Protein AF-A0A848XSM4-F1 (afdb_monomer)

Structure (mmCIF, N/CA/C/O backbone):
data_AF-A0A848XSM4-F1
#
_entry.id   AF-A0A848XSM4-F1
#
loop_
_atom_site.group_PDB
_atom_site.id
_atom_site.type_symbol
_atom_site.label_atom_id
_atom_site.label_alt_id
_atom_site.label_comp_id
_atom_site.label_asym_id
_atom_site.label_entity_id
_atom_site.label_seq_id
_atom_site.pdbx_PDB_ins_code
_atom_site.Cartn_x
_atom_site.Cartn_y
_atom_site.Cartn_z
_atom_site.occupancy
_atom_site.B_iso_or_equiv
_atom_site.auth_seq_id
_atom_site.auth_comp_id
_atom_site.auth_asym_id
_atom_site.auth_atom_id
_atom_site.pdbx_PDB_model_num
ATOM 1 N N . MET A 1 1 ? -19.021 11.576 12.264 1.00 45.72 1 MET A N 1
ATOM 2 C CA . MET A 1 1 ? -19.819 10.341 12.099 1.00 45.72 1 MET A CA 1
ATOM 3 C C . MET A 1 1 ? -18.859 9.228 11.692 1.00 45.72 1 MET A C 1
ATOM 5 O O . MET A 1 1 ? -18.248 9.358 10.649 1.00 45.72 1 MET A O 1
ATOM 9 N N . ARG A 1 2 ? -18.618 8.220 12.540 1.00 57.22 2 ARG A N 1
ATOM 10 C CA . ARG A 1 2 ? -17.759 7.059 12.220 1.00 57.22 2 ARG A CA 1
ATOM 11 C C . ARG A 1 2 ? -18.567 5.795 12.480 1.00 57.22 2 ARG A C 1
ATOM 13 O O . ARG A 1 2 ? -18.420 5.166 13.524 1.00 57.22 2 ARG A O 1
ATOM 20 N N . SER A 1 3 ? -19.529 5.528 11.604 1.00 63.91 3 SER A N 1
ATOM 21 C CA . SER A 1 3 ? -20.221 4.244 11.576 1.00 63.91 3 SER A CA 1
ATOM 22 C C . SER A 1 3 ? -19.376 3.283 10.746 1.00 63.91 3 SER A C 1
ATOM 24 O O . SER A 1 3 ? -18.774 3.696 9.754 1.00 63.91 3 SER A O 1
ATOM 26 N N . ALA A 1 4 ? -19.312 2.012 11.152 1.00 67.75 4 ALA A N 1
ATOM 27 C CA . ALA A 1 4 ? -18.517 1.010 10.447 1.00 67.75 4 ALA A CA 1
ATOM 28 C C . ALA A 1 4 ? -18.760 1.028 8.919 1.00 67.75 4 ALA A C 1
ATOM 30 O O . ALA A 1 4 ? -17.768 1.134 8.204 1.00 67.75 4 ALA A O 1
ATOM 31 N N . PRO A 1 5 ? -20.010 1.084 8.400 1.00 79.31 5 PRO A N 1
ATOM 32 C CA . PRO A 1 5 ? -20.274 1.091 6.956 1.00 79.31 5 PRO A CA 1
ATOM 33 C C . PRO A 1 5 ? -19.664 2.284 6.207 1.00 79.31 5 PRO A C 1
ATOM 35 O O . PRO A 1 5 ? -19.193 2.131 5.082 1.00 79.31 5 PRO A O 1
ATOM 38 N N . LEU A 1 6 ? -19.643 3.469 6.828 1.00 86.25 6 LEU A N 1
ATOM 39 C CA . LEU A 1 6 ? -19.133 4.682 6.190 1.00 86.25 6 LEU A CA 1
ATOM 40 C C . LEU A 1 6 ? -17.608 4.629 6.024 1.00 86.25 6 LEU A C 1
ATOM 42 O O . LEU A 1 6 ? -17.087 5.085 5.009 1.00 86.25 6 LEU A O 1
ATOM 46 N N . ASN A 1 7 ? -16.902 4.026 6.983 1.00 90.44 7 ASN A N 1
ATOM 47 C CA . ASN A 1 7 ? -15.449 3.875 6.919 1.00 90.44 7 ASN A CA 1
ATOM 48 C C . ASN A 1 7 ? -15.037 2.970 5.745 1.00 90.44 7 ASN A C 1
ATOM 50 O O . ASN A 1 7 ? -14.117 3.318 5.013 1.00 90.44 7 ASN A O 1
ATOM 54 N N . TYR A 1 8 ? -15.748 1.857 5.513 1.00 92.69 8 TYR A N 1
ATOM 55 C CA . TYR A 1 8 ? -15.499 0.986 4.354 1.00 92.69 8 TYR A CA 1
ATOM 56 C C . TYR A 1 8 ? -15.668 1.737 3.032 1.00 92.69 8 TYR A C 1
ATOM 58 O O . TYR A 1 8 ? -14.797 1.662 2.167 1.00 92.69 8 TYR A O 1
ATOM 66 N N . LEU A 1 9 ? -16.769 2.483 2.890 1.00 94.06 9 LEU A N 1
ATOM 67 C CA . LEU A 1 9 ? -17.076 3.213 1.662 1.00 94.06 9 LEU A CA 1
ATOM 68 C C . LEU A 1 9 ? -16.048 4.313 1.377 1.00 94.06 9 LEU A C 1
ATOM 70 O O . LEU A 1 9 ? -15.552 4.406 0.257 1.00 94.06 9 LEU A O 1
ATOM 74 N N . ILE A 1 10 ? -15.695 5.123 2.381 1.00 93.06 10 ILE A N 1
ATOM 75 C CA . ILE A 1 10 ? -14.699 6.190 2.209 1.00 93.06 10 ILE A CA 1
ATOM 76 C C . ILE A 1 10 ? -13.343 5.589 1.832 1.00 93.06 10 ILE A C 1
ATOM 78 O O . ILE A 1 10 ? -12.716 6.054 0.884 1.00 93.06 10 ILE A O 1
ATOM 82 N N . THR A 1 11 ? -12.903 4.535 2.521 1.00 95.12 11 THR A N 1
ATOM 83 C CA . THR A 1 11 ? -11.620 3.887 2.225 1.00 95.12 11 THR A CA 1
ATOM 84 C C . THR A 1 11 ? -11.613 3.254 0.834 1.00 95.12 11 THR A C 1
ATOM 86 O O . THR A 1 11 ? -10.617 3.370 0.127 1.00 95.12 11 THR A O 1
ATOM 89 N N . PHE A 1 12 ? -12.727 2.673 0.382 1.00 96.12 12 PHE A N 1
ATOM 90 C CA . PHE A 1 12 ? -12.863 2.192 -0.996 1.00 96.12 12 PHE A CA 1
ATOM 91 C C . PHE A 1 12 ? -12.696 3.320 -2.022 1.00 96.12 12 PHE A C 1
ATOM 93 O O . PHE A 1 12 ? -11.919 3.187 -2.967 1.00 96.12 12 PHE A O 1
ATOM 100 N N . VAL A 1 13 ? -13.374 4.454 -1.815 1.00 96.00 13 VAL A N 1
ATOM 101 C CA . VAL A 1 13 ? -13.264 5.621 -2.704 1.00 96.00 13 VAL A CA 1
ATOM 102 C C . VAL A 1 13 ? -11.835 6.169 -2.715 1.00 96.00 13 VAL A C 1
ATOM 104 O O . VAL A 1 13 ? -11.299 6.443 -3.786 1.00 96.00 13 VAL A O 1
ATOM 107 N N . LEU A 1 14 ? -11.188 6.281 -1.551 1.00 94.81 14 LEU A N 1
ATOM 108 C CA . LEU A 1 14 ? -9.799 6.739 -1.454 1.00 94.81 14 LEU A CA 1
ATOM 109 C C . LEU A 1 14 ? -8.828 5.793 -2.169 1.00 94.81 14 LEU A C 1
ATOM 111 O O . LEU A 1 14 ? -7.957 6.273 -2.892 1.00 94.81 14 LEU A O 1
ATOM 115 N N . ALA A 1 15 ? -8.996 4.474 -2.020 1.00 95.38 15 ALA A N 1
ATOM 116 C CA . ALA A 1 15 ? -8.197 3.486 -2.745 1.00 95.38 15 ALA A CA 1
ATOM 117 C C . ALA A 1 15 ? -8.369 3.639 -4.262 1.00 95.38 15 ALA A C 1
ATOM 119 O O . ALA A 1 15 ? -7.382 3.659 -4.994 1.00 95.38 15 ALA A O 1
ATOM 120 N N . GLY A 1 16 ? -9.612 3.799 -4.728 1.00 94.69 16 GLY A N 1
ATOM 121 C CA . GLY A 1 16 ? -9.918 3.999 -6.143 1.00 94.69 16 GLY A CA 1
ATOM 122 C C . GLY A 1 16 ? -9.301 5.280 -6.707 1.00 94.69 16 GLY A C 1
ATOM 123 O O . GLY A 1 16 ? -8.666 5.241 -7.756 1.00 94.69 16 GLY A O 1
ATOM 124 N N . LEU A 1 17 ? -9.423 6.409 -6.001 1.00 95.12 17 LEU A N 1
ATOM 125 C CA . LEU A 1 17 ? -8.826 7.681 -6.427 1.00 95.12 17 LEU A CA 1
ATOM 126 C C . LEU A 1 17 ? -7.296 7.608 -6.475 1.00 95.12 17 LEU A C 1
ATOM 128 O O . LEU A 1 17 ? -6.686 8.057 -7.445 1.00 95.12 17 LEU A O 1
ATOM 132 N N . LEU A 1 18 ? -6.681 7.013 -5.453 1.00 95.38 18 LEU A N 1
ATOM 133 C CA . LEU A 1 18 ? -5.237 6.810 -5.393 1.00 95.38 18 LEU A CA 1
ATOM 134 C C . LEU A 1 18 ? -4.743 5.921 -6.542 1.00 95.38 18 LEU A C 1
ATOM 136 O O . LEU A 1 18 ? -3.748 6.242 -7.199 1.00 95.38 18 LEU A O 1
ATOM 140 N N . TRP A 1 19 ? -5.482 4.849 -6.828 1.00 94.94 19 TRP A N 1
ATOM 141 C CA . TRP A 1 19 ? -5.203 3.967 -7.951 1.00 94.94 19 TRP A CA 1
ATOM 142 C C . TRP A 1 19 ? -5.322 4.703 -9.287 1.00 94.94 19 TRP A C 1
ATOM 144 O O . TRP A 1 19 ? -4.404 4.621 -10.092 1.00 94.94 19 TRP A O 1
ATOM 154 N N . VAL A 1 20 ? -6.388 5.480 -9.520 1.00 92.50 20 VAL A N 1
ATOM 155 C CA . VAL A 1 20 ? -6.557 6.250 -10.768 1.00 92.50 20 VAL A CA 1
ATOM 156 C C . VAL A 1 20 ? -5.389 7.215 -10.971 1.00 92.50 20 VAL A C 1
ATOM 158 O O . VAL A 1 20 ? -4.808 7.255 -12.056 1.00 92.50 20 VAL A O 1
ATOM 161 N N . LEU A 1 21 ? -5.012 7.961 -9.928 1.00 91.12 21 LEU A N 1
ATOM 162 C CA . LEU A 1 21 ? -3.905 8.915 -9.997 1.00 91.12 21 LEU A CA 1
ATOM 163 C C . LEU A 1 21 ? -2.594 8.220 -10.361 1.00 91.12 21 LEU A C 1
ATOM 165 O O . LEU A 1 21 ? -1.896 8.650 -11.275 1.00 91.12 21 LEU A O 1
ATOM 169 N N . THR A 1 22 ? -2.266 7.126 -9.685 1.00 91.25 22 THR A N 1
ATOM 170 C CA . THR A 1 22 ? -1.001 6.428 -9.927 1.00 91.25 22 THR A CA 1
ATOM 171 C C . THR A 1 22 ? -1.007 5.624 -11.229 1.00 91.25 22 THR A C 1
ATOM 173 O O . THR A 1 22 ? -0.060 5.724 -12.003 1.00 91.25 22 TH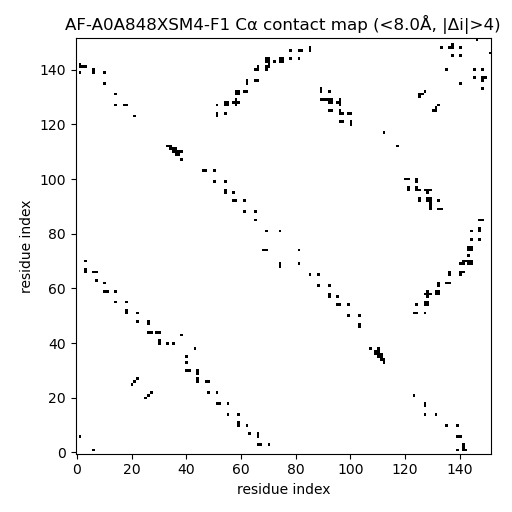R A O 1
ATOM 176 N N . ALA A 1 23 ? -2.080 4.908 -11.560 1.00 86.56 23 ALA A N 1
ATOM 177 C CA . ALA A 1 23 ? -2.176 4.115 -12.787 1.00 86.56 23 ALA A CA 1
ATOM 178 C C . ALA A 1 23 ? -2.158 4.974 -14.066 1.00 86.56 23 ALA A C 1
ATOM 180 O O . ALA A 1 23 ? -1.599 4.547 -15.086 1.00 86.56 23 ALA A O 1
ATOM 181 N N . LEU A 1 24 ? -2.749 6.176 -14.026 1.00 86.00 24 LEU A N 1
ATOM 182 C CA . LEU A 1 24 ? -2.747 7.105 -15.159 1.00 86.00 24 LEU A CA 1
ATOM 183 C C . LEU A 1 24 ? -1.448 7.908 -15.235 1.00 86.00 24 LEU A C 1
ATOM 185 O O . LEU A 1 24 ? -0.773 7.863 -16.263 1.00 86.00 24 LEU A O 1
ATOM 189 N N . ILE A 1 25 ? -1.081 8.612 -14.159 1.00 88.31 25 ILE A N 1
ATOM 190 C CA . ILE A 1 25 ? 0.048 9.553 -14.179 1.00 88.31 25 ILE A CA 1
ATOM 191 C C . ILE A 1 25 ? 1.373 8.792 -14.249 1.00 88.31 25 ILE A C 1
ATOM 193 O O . ILE A 1 25 ? 2.198 9.073 -15.118 1.00 88.31 25 ILE A O 1
ATOM 197 N N . LEU A 1 26 ? 1.576 7.796 -13.380 1.00 85.31 26 LEU A N 1
ATOM 198 C CA . LEU A 1 26 ? 2.842 7.058 -13.350 1.00 85.31 26 LEU A CA 1
ATOM 199 C C . LEU A 1 26 ? 2.935 6.039 -14.477 1.00 85.31 26 LEU A C 1
ATOM 201 O O . LEU A 1 26 ? 4.016 5.869 -15.028 1.00 85.31 26 LEU A O 1
ATOM 205 N N . GLY A 1 27 ? 1.819 5.423 -14.878 1.00 81.12 27 GLY A N 1
ATOM 206 C CA . GLY A 1 27 ? 1.791 4.580 -16.075 1.00 81.12 27 GLY A CA 1
ATOM 207 C C . GLY A 1 27 ? 2.204 5.356 -17.331 1.00 81.12 27 GLY A C 1
ATOM 208 O O . GLY A 1 27 ? 3.020 4.870 -18.109 1.00 81.12 27 GLY A O 1
ATOM 209 N N . GL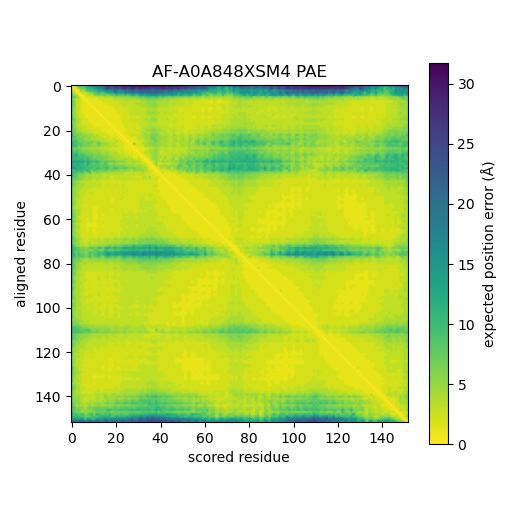Y A 1 28 ? 1.705 6.588 -17.494 1.00 84.94 28 GLY A N 1
ATOM 210 C CA . GLY A 1 28 ? 2.107 7.471 -18.592 1.00 84.94 28 GLY A CA 1
ATOM 211 C C . GLY A 1 28 ? 3.561 7.941 -18.489 1.00 84.94 28 GLY A C 1
ATOM 212 O O . GLY A 1 28 ? 4.280 7.933 -19.484 1.00 84.94 28 GLY A O 1
ATOM 213 N N . TYR A 1 29 ? 4.027 8.307 -17.292 1.00 89.25 29 TYR A N 1
ATOM 214 C CA . TYR A 1 29 ? 5.426 8.686 -17.070 1.00 89.25 29 TYR A CA 1
ATOM 215 C C . TYR A 1 29 ? 6.393 7.537 -17.395 1.00 89.25 29 TYR A C 1
ATOM 217 O O . TYR A 1 29 ? 7.371 7.732 -18.115 1.00 89.25 29 TYR A O 1
ATOM 225 N N . LEU A 1 30 ? 6.105 6.329 -16.907 1.00 87.88 30 LEU A N 1
ATOM 226 C CA . LEU A 1 30 ? 6.930 5.146 -17.140 1.00 87.88 30 LEU A CA 1
ATOM 227 C C . LEU A 1 30 ? 6.958 4.745 -18.615 1.00 87.88 30 LEU A C 1
ATOM 229 O O . LEU A 1 30 ? 8.030 4.439 -19.129 1.00 87.88 30 LEU A O 1
ATOM 233 N N . GLY A 1 31 ? 5.825 4.846 -19.314 1.00 86.69 31 GLY A N 1
ATOM 234 C CA . GLY A 1 31 ? 5.768 4.588 -20.754 1.00 86.69 31 GLY A CA 1
ATOM 235 C C . GLY A 1 31 ? 6.694 5.481 -21.591 1.00 86.69 31 GLY A C 1
ATOM 236 O O . GLY A 1 31 ? 7.084 5.102 -22.684 1.00 86.69 31 GLY A O 1
ATOM 237 N N . ASN A 1 32 ? 7.092 6.647 -21.076 1.00 87.12 32 ASN A N 1
ATOM 238 C CA . ASN A 1 32 ? 7.984 7.574 -21.781 1.00 87.12 32 ASN A CA 1
ATOM 239 C C . ASN A 1 32 ? 9.434 7.552 -21.275 1.00 87.12 32 ASN A C 1
ATOM 241 O O . ASN A 1 32 ? 10.292 8.211 -21.857 1.00 87.12 32 ASN A O 1
ATOM 245 N N . THR A 1 33 ? 9.712 6.870 -20.163 1.00 87.94 33 THR A N 1
ATOM 246 C CA . THR A 1 33 ? 11.007 6.970 -19.461 1.00 87.94 33 THR A CA 1
ATOM 247 C C . THR A 1 33 ? 11.707 5.637 -19.263 1.00 87.94 33 THR A C 1
ATOM 249 O O . THR A 1 33 ? 12.903 5.615 -18.970 1.00 87.94 33 THR A O 1
ATOM 252 N N . VAL A 1 34 ? 10.994 4.522 -19.400 1.00 87.38 34 VAL A N 1
ATOM 253 C CA . VAL A 1 34 ? 11.589 3.192 -19.319 1.00 87.38 34 VAL A CA 1
ATOM 254 C C . VAL A 1 34 ? 12.157 2.821 -20.686 1.00 87.38 34 VAL A C 1
ATOM 256 O O . VAL A 1 34 ? 11.450 2.839 -21.687 1.00 87.38 34 VAL A O 1
ATOM 259 N N . ALA A 1 35 ? 13.442 2.474 -20.710 1.00 86.00 35 ALA A N 1
ATOM 260 C CA . ALA A 1 35 ? 14.091 1.879 -21.867 1.00 86.00 35 ALA A CA 1
ATOM 261 C C . ALA A 1 35 ? 14.122 0.360 -21.665 1.00 86.00 35 ALA A C 1
ATOM 263 O O . ALA A 1 35 ? 14.859 -0.130 -20.812 1.00 86.00 35 ALA A O 1
ATOM 264 N N . LEU A 1 36 ? 13.282 -0.357 -22.411 1.00 87.44 36 LEU A N 1
ATOM 265 C CA . LEU A 1 36 ? 13.231 -1.819 -22.409 1.00 87.44 36 LEU A CA 1
ATOM 266 C C . LEU A 1 36 ? 14.046 -2.369 -23.581 1.00 87.44 36 LEU A C 1
ATOM 268 O O . LEU A 1 36 ? 14.109 -1.758 -24.648 1.00 87.44 36 LEU A O 1
ATOM 272 N N . THR A 1 37 ? 14.685 -3.511 -23.361 1.00 85.25 37 THR A N 1
ATOM 273 C CA . THR A 1 37 ? 15.564 -4.189 -24.319 1.00 85.25 37 THR A CA 1
ATOM 274 C C . THR A 1 37 ? 14.847 -5.341 -25.019 1.00 85.25 37 THR A C 1
ATOM 276 O O . THR A 1 37 ? 15.118 -5.593 -26.192 1.00 85.25 37 THR A O 1
ATOM 279 N N . VAL A 1 38 ? 13.946 -6.039 -24.317 1.00 85.44 38 VAL A N 1
ATOM 280 C CA . VAL A 1 38 ? 13.279 -7.259 -24.803 1.00 85.44 38 VAL A CA 1
ATOM 281 C C . VAL A 1 38 ? 11.764 -7.070 -24.908 1.00 85.44 38 VAL A C 1
ATOM 283 O O . VAL A 1 38 ? 11.167 -7.437 -25.918 1.00 85.44 38 VAL A O 1
ATOM 286 N N . ALA A 1 39 ? 11.135 -6.503 -23.881 1.00 88.88 39 ALA A N 1
ATOM 287 C CA . ALA A 1 39 ? 9.692 -6.328 -23.790 1.00 88.88 39 ALA A CA 1
ATOM 288 C C . ALA A 1 39 ? 9.208 -5.032 -24.457 1.00 88.88 39 ALA A C 1
ATOM 290 O O . ALA A 1 39 ? 9.894 -4.008 -24.457 1.00 88.88 39 ALA A O 1
ATOM 291 N N . TYR A 1 40 ? 7.973 -5.056 -24.962 1.00 92.25 40 TYR A N 1
ATOM 292 C CA . TYR A 1 40 ? 7.293 -3.842 -25.401 1.00 92.25 40 TYR A CA 1
ATOM 293 C C . TYR A 1 40 ? 6.892 -2.980 -24.201 1.00 92.25 40 TYR A C 1
ATOM 295 O O . TYR A 1 40 ? 6.516 -3.473 -23.131 1.00 92.25 40 TYR A O 1
ATOM 303 N N . VAL A 1 41 ? 6.949 -1.663 -24.388 1.00 91.00 41 VAL A N 1
ATOM 304 C CA . VAL A 1 41 ? 6.608 -0.685 -23.347 1.00 91.00 41 VAL A CA 1
ATOM 305 C C . VAL A 1 41 ? 5.142 -0.818 -22.935 1.00 91.00 41 VAL A C 1
ATOM 307 O O . VAL A 1 41 ? 4.809 -0.689 -21.756 1.00 91.00 41 VAL A O 1
ATOM 310 N N . GLU A 1 42 ? 4.265 -1.125 -23.884 1.00 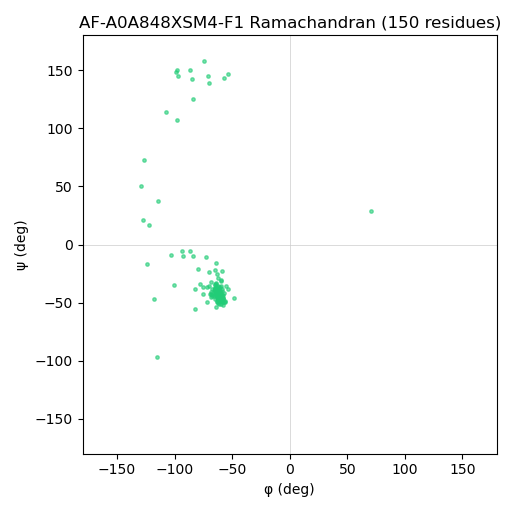90.81 42 GLU A N 1
ATOM 311 C CA . GLU A 1 42 ? 2.838 -1.337 -23.667 1.00 90.81 42 GLU A CA 1
ATOM 312 C C . GLU A 1 42 ? 2.581 -2.509 -22.709 1.00 90.81 42 GLU A C 1
ATOM 314 O O . GLU A 1 42 ? 1.821 -2.356 -21.746 1.00 90.81 42 GLU A O 1
ATOM 319 N N . ASP A 1 43 ? 3.273 -3.635 -22.911 1.00 92.56 43 ASP A N 1
ATOM 320 C CA . ASP A 1 43 ? 3.169 -4.832 -22.067 1.00 92.56 43 ASP A CA 1
ATOM 321 C C . ASP A 1 43 ? 3.673 -4.555 -20.646 1.00 92.56 43 ASP A C 1
ATOM 323 O O . ASP A 1 43 ? 3.061 -4.977 -19.653 1.00 92.56 43 ASP A O 1
ATOM 327 N N . PHE A 1 44 ? 4.760 -3.785 -20.532 1.00 93.44 44 PHE A N 1
ATOM 328 C CA . PHE A 1 44 ? 5.274 -3.322 -19.248 1.00 93.44 44 PHE A CA 1
ATOM 329 C C . PHE A 1 44 ? 4.265 -2.440 -18.514 1.00 93.44 44 PHE A C 1
ATOM 331 O O . PHE A 1 44 ? 3.936 -2.714 -17.357 1.00 93.44 44 PHE A O 1
ATOM 338 N N . VAL A 1 45 ? 3.722 -1.414 -19.174 1.00 92.44 45 VAL A N 1
ATOM 339 C CA . VAL A 1 45 ? 2.750 -0.494 -18.562 1.00 92.44 45 VAL A CA 1
ATOM 340 C C . VAL A 1 45 ? 1.473 -1.234 -18.158 1.00 92.44 45 VAL A C 1
ATOM 342 O O . VAL A 1 45 ? 0.927 -0.972 -17.080 1.00 92.44 45 VAL A O 1
ATOM 345 N N . GLN A 1 46 ? 0.999 -2.177 -18.975 1.00 93.75 46 GLN A N 1
ATOM 346 C CA . GLN A 1 46 ? -0.160 -3.003 -18.645 1.00 93.75 46 GLN A CA 1
ATOM 347 C C . GLN A 1 46 ? 0.107 -3.877 -17.414 1.00 93.75 46 GLN A C 1
ATOM 349 O O . GLN A 1 46 ? -0.687 -3.865 -16.468 1.00 93.75 46 GLN A O 1
ATOM 354 N N . THR A 1 47 ? 1.234 -4.588 -17.390 1.00 94.56 47 THR A N 1
ATOM 355 C CA . THR A 1 47 ? 1.618 -5.456 -16.267 1.00 94.56 47 THR A CA 1
ATOM 356 C C . THR A 1 47 ? 1.811 -4.651 -14.985 1.00 94.56 47 THR A C 1
ATOM 358 O O . THR A 1 47 ? 1.297 -5.019 -13.927 1.00 94.56 47 THR A O 1
ATOM 361 N N . TYR A 1 48 ? 2.474 -3.499 -15.083 1.00 93.81 48 TYR A N 1
ATOM 362 C CA . TYR A 1 48 ? 2.637 -2.561 -13.981 1.00 93.81 48 TYR A CA 1
ATOM 363 C C . TYR A 1 48 ? 1.283 -2.124 -13.405 1.00 93.81 48 TYR A C 1
ATOM 365 O O . TYR A 1 48 ? 1.073 -2.215 -12.195 1.00 93.81 48 TYR A O 1
ATOM 373 N N . ARG A 1 49 ? 0.326 -1.720 -14.252 1.00 94.75 49 ARG A N 1
ATOM 374 C CA . ARG A 1 49 ? -1.026 -1.333 -13.807 1.00 94.75 49 ARG A CA 1
ATOM 375 C C . ARG A 1 49 ? -1.753 -2.474 -13.105 1.00 94.75 49 ARG A C 1
ATOM 377 O O . ARG A 1 49 ? -2.392 -2.235 -12.084 1.00 94.75 49 ARG A O 1
ATOM 384 N N . ILE A 1 50 ? -1.636 -3.702 -13.612 1.00 95.56 50 ILE A N 1
ATOM 385 C CA . ILE A 1 50 ? -2.212 -4.892 -12.968 1.00 95.56 50 ILE A CA 1
ATOM 386 C C . ILE A 1 50 ? -1.614 -5.079 -11.570 1.00 95.56 50 ILE A C 1
ATOM 388 O O . ILE A 1 50 ? -2.360 -5.253 -10.607 1.00 95.56 50 ILE A O 1
ATOM 392 N N . LEU A 1 51 ? -0.291 -4.983 -11.430 1.00 96.31 51 LEU A N 1
ATOM 393 C CA . LEU A 1 51 ? 0.376 -5.124 -10.134 1.00 96.31 51 LEU A CA 1
ATOM 394 C C . LEU A 1 51 ? 0.002 -4.001 -9.157 1.00 96.31 51 LEU A C 1
ATOM 396 O O . LEU A 1 51 ? -0.214 -4.272 -7.975 1.00 96.31 51 LEU A O 1
ATOM 400 N N . VAL A 1 52 ? -0.167 -2.764 -9.635 1.00 95.69 52 VAL A N 1
ATOM 401 C CA . VAL A 1 52 ? -0.697 -1.656 -8.820 1.00 95.69 52 VAL A CA 1
ATOM 402 C C . VAL A 1 52 ? -2.138 -1.938 -8.374 1.00 95.69 52 VAL A C 1
ATOM 404 O O . VAL A 1 52 ? -2.462 -1.711 -7.209 1.00 95.69 52 VAL A O 1
ATOM 407 N N . SER A 1 53 ? -2.992 -2.500 -9.239 1.00 96.25 53 SER A N 1
ATOM 408 C CA . SER A 1 53 ? -4.350 -2.933 -8.861 1.00 96.25 53 SER A CA 1
ATOM 409 C C . SER A 1 53 ? -4.331 -4.010 -7.779 1.00 96.25 53 SER A C 1
ATOM 411 O O . SER A 1 53 ? -5.081 -3.920 -6.808 1.00 96.25 53 SER A O 1
ATOM 413 N N . VAL A 1 54 ? -3.456 -5.011 -7.913 1.00 97.31 54 VAL A N 1
ATOM 414 C CA . VAL A 1 54 ? -3.288 -6.072 -6.908 1.00 97.31 54 VAL A CA 1
ATOM 415 C C . VAL A 1 54 ? -2.847 -5.472 -5.572 1.00 97.31 54 VAL A C 1
ATOM 417 O O . VAL A 1 54 ? -3.458 -5.762 -4.544 1.00 97.31 54 VAL A O 1
ATOM 420 N N . ALA A 1 55 ? -1.852 -4.581 -5.581 1.00 97.50 55 ALA A N 1
ATOM 421 C CA . ALA A 1 55 ? -1.397 -3.880 -4.382 1.00 97.50 55 ALA A CA 1
ATOM 422 C C . ALA A 1 55 ? -2.530 -3.072 -3.720 1.00 97.50 55 ALA A C 1
ATOM 424 O O . ALA A 1 55 ? -2.711 -3.164 -2.505 1.00 97.50 55 ALA A O 1
ATOM 425 N N . ALA A 1 56 ? -3.325 -2.344 -4.511 1.00 96.88 56 ALA A N 1
ATOM 426 C CA . ALA A 1 56 ? -4.456 -1.549 -4.029 1.00 96.88 56 ALA A CA 1
ATOM 427 C C . ALA A 1 56 ? -5.538 -2.415 -3.367 1.00 96.88 56 ALA A C 1
ATOM 429 O O . ALA A 1 56 ? -6.006 -2.096 -2.273 1.00 96.88 56 ALA A O 1
ATOM 430 N N . VAL A 1 57 ? -5.911 -3.533 -4.000 1.00 98.00 57 VAL A N 1
ATOM 431 C CA . VAL A 1 57 ? -6.889 -4.482 -3.446 1.00 98.00 57 VAL A CA 1
ATOM 432 C C . VAL A 1 57 ? -6.374 -5.078 -2.139 1.00 98.00 57 VAL A C 1
ATOM 434 O O . VAL A 1 57 ? -7.111 -5.134 -1.158 1.00 98.00 57 VAL A O 1
ATOM 437 N N . LEU A 1 58 ? -5.105 -5.479 -2.089 1.00 97.75 58 LEU A N 1
ATOM 438 C CA . LEU A 1 58 ? -4.503 -6.037 -0.881 1.00 97.75 58 LEU A CA 1
ATOM 439 C C . LEU A 1 58 ? -4.458 -5.022 0.272 1.00 97.75 58 LEU A C 1
ATOM 441 O O . LEU A 1 58 ? -4.858 -5.354 1.389 1.00 97.75 58 LEU A O 1
ATOM 445 N N . 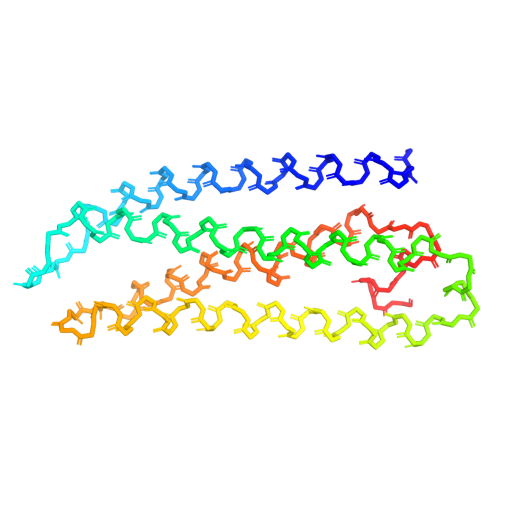GLY A 1 59 ? -4.039 -3.780 0.016 1.00 97.69 59 GLY A N 1
ATOM 446 C CA . GLY A 1 59 ? -4.058 -2.715 1.024 1.00 97.69 59 GLY A CA 1
ATOM 447 C C . GLY A 1 59 ? -5.468 -2.389 1.520 1.00 97.69 59 GLY A C 1
ATOM 448 O O . GLY A 1 59 ? -5.683 -2.214 2.723 1.00 97.69 59 GLY A O 1
ATOM 449 N N . LEU A 1 60 ? -6.450 -2.382 0.614 1.00 97.50 60 LEU A N 1
ATOM 450 C CA . LEU A 1 60 ? -7.861 -2.211 0.953 1.00 97.50 60 LEU A CA 1
ATOM 451 C C . LEU A 1 60 ? -8.368 -3.340 1.860 1.00 97.50 60 LEU A C 1
ATOM 453 O O . LEU A 1 60 ? -9.007 -3.067 2.878 1.00 97.50 60 LEU A O 1
ATOM 457 N N . LEU A 1 61 ? -8.052 -4.595 1.530 1.00 98.00 61 LEU A N 1
ATOM 458 C CA . LEU A 1 61 ? -8.432 -5.758 2.334 1.00 98.00 61 LEU A CA 1
ATOM 459 C C . LEU A 1 61 ? -7.835 -5.694 3.744 1.00 98.00 61 LEU A C 1
ATOM 461 O O . LEU A 1 61 ? -8.544 -5.984 4.708 1.00 98.00 61 LEU A O 1
ATOM 465 N N . LEU A 1 62 ? -6.582 -5.251 3.893 1.00 97.94 62 LEU A N 1
ATOM 466 C CA . LEU A 1 62 ? -5.975 -5.038 5.212 1.00 97.94 62 LEU A CA 1
ATOM 467 C C . LEU A 1 62 ? -6.742 -3.987 6.026 1.00 97.94 62 LEU A C 1
ATOM 469 O O . LEU A 1 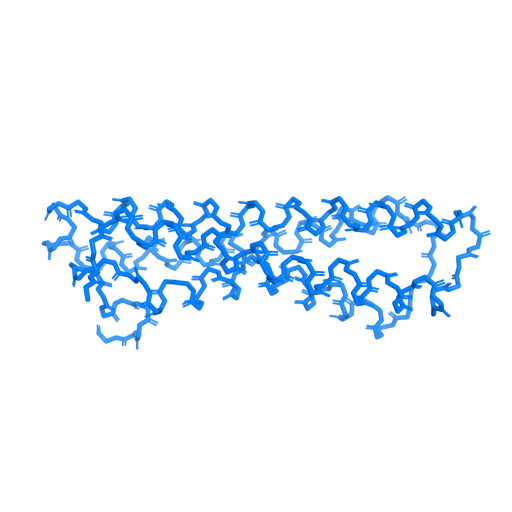62 ? -7.051 -4.217 7.198 1.00 97.94 62 LEU A O 1
ATOM 473 N N . ALA A 1 63 ? -7.099 -2.854 5.413 1.00 96.88 63 ALA A N 1
ATOM 474 C CA . ALA A 1 63 ? -7.861 -1.802 6.090 1.00 96.88 63 ALA A CA 1
ATOM 475 C C . ALA A 1 63 ? -9.260 -2.293 6.496 1.00 96.88 63 ALA A C 1
ATOM 477 O O . ALA A 1 63 ? -9.707 -2.066 7.622 1.00 96.88 63 ALA A O 1
ATOM 478 N N . PHE A 1 64 ? -9.927 -3.032 5.611 1.00 96.44 64 PHE A N 1
ATOM 479 C CA . PHE A 1 64 ? -11.242 -3.619 5.865 1.00 96.44 64 PHE A CA 1
ATOM 480 C C . PHE A 1 64 ? -11.207 -4.635 7.001 1.00 96.44 64 PHE A C 1
ATOM 482 O O . PHE A 1 64 ? -12.100 -4.647 7.857 1.00 96.44 64 PHE A O 1
ATOM 489 N N . TRP A 1 65 ? -10.161 -5.457 7.032 1.00 96.12 65 TRP A N 1
ATOM 490 C CA . TRP A 1 65 ? -9.950 -6.430 8.088 1.00 96.12 65 TRP A CA 1
ATOM 491 C C . TRP A 1 65 ? -9.710 -5.752 9.439 1.00 96.12 65 TRP A C 1
ATOM 493 O O . TRP A 1 65 ? -10.282 -6.164 10.451 1.00 96.12 65 TRP A O 1
ATOM 503 N N . TRP A 1 66 ? -8.944 -4.658 9.457 1.00 95.50 66 TRP A N 1
ATOM 504 C CA . TRP A 1 66 ? -8.789 -3.838 10.655 1.00 95.50 66 TRP A CA 1
ATOM 505 C C . TRP A 1 66 ? -10.109 -3.230 11.128 1.00 95.50 66 TRP A C 1
ATOM 507 O O . TRP A 1 66 ? -10.420 -3.312 12.314 1.00 95.50 66 TRP A O 1
ATOM 517 N N . TYR A 1 67 ? -10.913 -2.651 10.233 1.00 93.81 67 TYR A N 1
ATOM 518 C CA . TYR A 1 67 ? -12.214 -2.087 10.611 1.00 93.81 67 TYR A CA 1
ATOM 519 C C . TYR A 1 67 ? -13.140 -3.145 11.195 1.00 93.81 67 TYR A C 1
ATOM 521 O O . TYR A 1 67 ? -13.798 -2.900 12.209 1.00 93.81 67 TYR A O 1
ATOM 529 N N . TYR A 1 68 ? -13.131 -4.338 10.604 1.00 93.12 68 TYR A N 1
ATOM 530 C CA . TYR A 1 68 ? -13.929 -5.455 11.074 1.00 93.12 68 TYR A CA 1
ATOM 531 C C . TYR A 1 68 ? -13.488 -5.879 12.476 1.00 93.12 68 TYR A C 1
ATOM 533 O O . TYR A 1 68 ? -14.303 -5.880 13.398 1.00 93.12 68 TYR A O 1
ATOM 541 N N . TYR A 1 69 ? -12.193 -6.151 12.665 1.00 92.75 69 TYR A N 1
ATOM 542 C CA . TYR A 1 69 ? -11.627 -6.534 13.959 1.00 92.75 69 TYR A CA 1
ATOM 543 C C . TYR A 1 69 ? -11.829 -5.448 15.030 1.00 92.75 69 TYR A C 1
ATOM 545 O O . TYR A 1 69 ? -12.291 -5.727 16.138 1.00 92.75 69 TYR A O 1
ATOM 553 N N . GLY A 1 70 ? -11.532 -4.196 14.685 1.00 89.88 70 GLY A N 1
ATOM 554 C CA . GLY A 1 70 ? -11.634 -3.044 15.571 1.00 89.88 70 GLY A CA 1
ATOM 555 C C . GLY A 1 70 ? -13.063 -2.758 16.018 1.00 89.88 70 GLY A C 1
ATOM 556 O O . GLY A 1 70 ? -13.270 -2.360 17.157 1.00 89.88 70 GLY A O 1
ATOM 557 N N . SER A 1 71 ? -14.062 -2.998 15.164 1.00 90.19 71 SER A N 1
ATOM 558 C CA . SER A 1 71 ? -15.474 -2.739 15.484 1.00 90.19 71 SER A CA 1
ATOM 559 C C . SER A 1 71 ? -16.104 -3.725 16.477 1.00 90.19 71 SER A C 1
ATOM 561 O O . SER A 1 71 ? -17.209 -3.474 16.959 1.00 90.19 71 SER A O 1
ATOM 563 N N . ARG A 1 72 ? -15.430 -4.838 16.797 1.00 89.12 72 ARG A N 1
ATOM 564 C CA . ARG A 1 72 ? -15.972 -5.858 17.703 1.00 89.12 72 ARG A CA 1
ATOM 565 C C . ARG A 1 72 ? -16.021 -5.344 19.153 1.00 89.12 72 ARG A C 1
ATOM 567 O O . ARG A 1 72 ? -15.047 -4.748 19.613 1.00 89.12 72 ARG A O 1
ATOM 574 N N . PRO A 1 73 ? -17.095 -5.632 19.916 1.00 84.94 73 PRO A N 1
ATOM 575 C CA . PRO A 1 73 ? -17.220 -5.190 21.310 1.00 84.94 73 PRO A CA 1
ATOM 576 C C . PRO A 1 73 ? -16.099 -5.700 22.223 1.00 84.94 73 PRO A C 1
ATOM 578 O O . PRO A 1 73 ? -15.628 -4.975 23.094 1.00 84.94 73 PRO A O 1
ATOM 581 N N . THR A 1 74 ? -15.630 -6.929 21.990 1.00 85.94 74 THR A N 1
ATOM 582 C CA . THR A 1 74 ? -14.554 -7.568 22.765 1.00 85.94 74 THR A CA 1
ATOM 583 C C . THR A 1 74 ? -13.221 -6.830 22.650 1.00 85.94 74 THR A C 1
ATOM 585 O O . THR A 1 74 ? -12.398 -6.900 23.555 1.00 85.94 74 THR A O 1
ATOM 588 N N . THR A 1 75 ? -13.007 -6.091 21.560 1.00 84.50 75 THR A N 1
ATOM 589 C CA . THR A 1 75 ? -11.737 -5.415 21.277 1.00 84.50 75 THR A CA 1
ATOM 590 C C . THR A 1 75 ? -11.484 -4.236 22.223 1.00 84.50 75 THR A C 1
ATOM 592 O O . THR A 1 75 ? -10.332 -3.892 22.465 1.00 84.50 75 THR A O 1
ATOM 595 N N . VAL A 1 76 ? -12.536 -3.658 22.821 1.00 79.00 76 VAL A N 1
ATOM 596 C CA . VAL A 1 76 ? -12.422 -2.550 23.791 1.00 79.00 76 VAL A CA 1
ATOM 597 C C . VAL A 1 76 ? -11.684 -2.979 25.063 1.00 79.00 76 VAL A C 1
ATOM 599 O O . VAL A 1 76 ? -10.963 -2.177 25.647 1.00 79.00 76 VAL A O 1
ATOM 602 N N . GLY A 1 77 ? -11.838 -4.240 25.480 1.00 82.50 77 GLY A N 1
ATOM 603 C CA . GLY A 1 77 ? -11.168 -4.782 26.665 1.00 82.50 77 GLY A CA 1
ATOM 604 C C . GLY A 1 77 ? -9.743 -5.288 26.414 1.00 82.50 77 GLY A C 1
ATOM 605 O O . GLY A 1 77 ? -9.038 -5.591 27.368 1.00 82.50 77 GLY A O 1
ATOM 606 N N . GLU A 1 78 ? -9.305 -5.380 25.153 1.00 89.31 78 GLU A N 1
A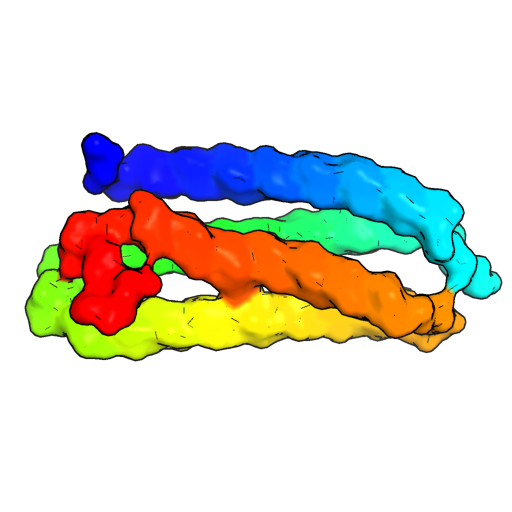TOM 607 C CA . GLU A 1 78 ? -8.030 -6.001 24.758 1.00 89.31 78 GLU A CA 1
ATOM 608 C C . GLU A 1 78 ? -7.198 -5.082 23.838 1.00 89.31 78 GLU A C 1
ATOM 610 O O . GLU A 1 78 ? -6.726 -5.498 22.772 1.00 89.31 78 GLU A O 1
ATOM 615 N N . LEU A 1 79 ? -7.003 -3.819 24.234 1.00 88.19 79 LEU A N 1
ATOM 616 C CA . LEU A 1 79 ? -6.300 -2.818 23.414 1.00 88.19 79 LEU A CA 1
ATOM 617 C C . LEU A 1 79 ? -4.864 -3.229 23.052 1.00 88.19 79 LEU A C 1
ATOM 619 O O . LEU A 1 79 ? -4.462 -3.061 21.903 1.00 88.19 79 LEU A O 1
ATOM 623 N N . ASP A 1 80 ? -4.124 -3.868 23.961 1.00 89.88 80 ASP A N 1
ATOM 624 C CA . ASP A 1 80 ? -2.762 -4.352 23.682 1.00 89.88 80 ASP A CA 1
ATOM 625 C C . ASP A 1 80 ? -2.736 -5.417 22.579 1.00 89.88 80 ASP A C 1
ATOM 627 O O . ASP A 1 80 ? -1.856 -5.451 21.711 1.00 89.88 80 ASP A O 1
ATOM 631 N N . ARG A 1 81 ? -3.725 -6.317 22.585 1.00 91.56 81 ARG A N 1
ATOM 632 C CA . ARG A 1 81 ? -3.868 -7.328 21.534 1.00 91.56 81 ARG A CA 1
ATOM 633 C C . ARG A 1 81 ? -4.254 -6.676 20.217 1.00 91.56 81 ARG A C 1
ATOM 635 O O . ARG A 1 81 ? -3.713 -7.062 19.183 1.00 91.56 81 ARG A O 1
ATOM 642 N N . ALA A 1 82 ? -5.145 -5.690 20.251 1.00 92.69 82 ALA A N 1
ATOM 643 C CA . ALA A 1 82 ? -5.504 -4.917 19.074 1.00 92.69 82 ALA A CA 1
ATOM 644 C C . ALA A 1 82 ? -4.308 -4.137 18.506 1.00 92.69 82 ALA A C 1
ATOM 646 O O . ALA A 1 82 ? -4.147 -4.099 17.289 1.00 92.69 82 ALA A O 1
ATOM 647 N N . GLY A 1 83 ? -3.427 -3.609 19.360 1.00 93.00 83 GLY A N 1
ATOM 648 C CA . GLY A 1 83 ? -2.182 -2.956 18.958 1.00 93.00 83 GLY A CA 1
ATOM 649 C C . GLY A 1 83 ? -1.245 -3.912 18.235 1.00 93.00 83 GLY A C 1
ATOM 650 O O . GLY A 1 83 ? -0.830 -3.643 17.110 1.00 93.00 83 GLY A O 1
ATOM 651 N N . ARG A 1 84 ? -0.993 -5.090 18.820 1.00 94.62 84 ARG A N 1
ATOM 652 C CA . ARG A 1 84 ? -0.209 -6.144 18.154 1.00 94.62 84 ARG A CA 1
ATOM 653 C C . ARG A 1 84 ? -0.826 -6.558 16.823 1.00 94.62 84 ARG A C 1
ATOM 655 O O . ARG A 1 84 ? -0.107 -6.688 15.841 1.00 94.62 84 ARG A O 1
ATOM 662 N N . PHE A 1 85 ? -2.147 -6.715 16.785 1.00 95.50 85 PHE A N 1
ATOM 663 C CA . PHE A 1 85 ? -2.868 -7.085 15.576 1.00 95.50 85 PHE A CA 1
ATOM 664 C C . PHE A 1 85 ? -2.718 -6.033 14.467 1.00 95.50 85 PHE A C 1
ATOM 666 O O . PHE A 1 85 ? -2.407 -6.377 13.327 1.00 95.50 85 PHE A O 1
ATOM 673 N N . TRP A 1 86 ? -2.862 -4.750 14.807 1.00 96.06 86 TRP A N 1
ATOM 674 C CA . TRP A 1 86 ? -2.625 -3.643 13.882 1.00 96.06 86 TRP A CA 1
ATOM 675 C C . TRP A 1 86 ? -1.188 -3.649 13.349 1.00 96.06 86 TRP A C 1
ATOM 677 O O . TRP A 1 86 ? -0.986 -3.571 12.138 1.00 96.06 86 TRP A O 1
ATOM 687 N N . THR A 1 87 ? -0.196 -3.820 14.229 1.00 96.38 87 THR A N 1
ATOM 688 C CA . THR A 1 87 ? 1.222 -3.883 13.844 1.00 96.38 87 THR A CA 1
ATOM 689 C C . THR A 1 87 ? 1.500 -5.071 12.927 1.00 96.38 87 THR A C 1
ATOM 691 O O . THR A 1 87 ? 2.237 -4.934 11.954 1.00 96.38 87 THR A O 1
ATOM 694 N N . THR A 1 88 ? 0.877 -6.227 13.173 1.00 97.44 88 THR A N 1
ATOM 695 C CA . THR A 1 88 ? 0.962 -7.375 12.262 1.00 97.44 88 THR A CA 1
ATOM 696 C C . THR A 1 88 ? 0.421 -7.020 10.880 1.00 97.44 88 THR A C 1
ATOM 698 O O . THR A 1 88 ? 1.109 -7.273 9.896 1.00 97.44 88 THR A O 1
ATOM 701 N N . LEU A 1 89 ? -0.759 -6.397 10.781 1.00 97.69 89 LEU A N 1
ATOM 702 C CA . LEU A 1 89 ? -1.312 -5.977 9.486 1.00 97.69 89 LEU A CA 1
ATOM 703 C C . LEU A 1 89 ? -0.424 -4.947 8.779 1.00 97.69 89 LEU A C 1
ATOM 705 O O . LEU A 1 89 ? -0.243 -5.029 7.566 1.00 97.69 89 LEU A O 1
ATOM 709 N N . PHE A 1 90 ? 0.163 -4.016 9.531 1.00 97.31 90 PHE A N 1
ATOM 710 C CA . PHE A 1 90 ? 1.106 -3.035 9.003 1.00 97.31 90 PHE A CA 1
ATOM 711 C C . PHE A 1 90 ? 2.351 -3.710 8.402 1.00 97.31 90 PHE A C 1
ATOM 713 O O . PHE A 1 90 ? 2.709 -3.439 7.254 1.00 97.31 90 PHE A O 1
ATOM 720 N N . ILE A 1 91 ? 2.970 -4.643 9.137 1.00 98.06 91 ILE A N 1
ATOM 721 C CA . ILE A 1 91 ? 4.133 -5.416 8.667 1.00 98.06 91 ILE A CA 1
ATOM 722 C C . ILE A 1 91 ? 3.760 -6.290 7.464 1.00 98.06 91 ILE A C 1
ATOM 724 O O . ILE A 1 91 ? 4.522 -6.361 6.501 1.00 98.06 91 ILE A O 1
ATOM 728 N N . VAL A 1 92 ? 2.579 -6.917 7.479 1.00 98.25 92 VAL A N 1
ATOM 729 C CA . VAL A 1 92 ? 2.062 -7.674 6.330 1.00 98.25 92 VAL A CA 1
ATOM 730 C C . VAL A 1 92 ? 1.928 -6.760 5.113 1.00 98.25 92 VAL A C 1
ATOM 732 O O . VAL A 1 92 ? 2.384 -7.130 4.038 1.00 98.25 92 VAL A O 1
ATOM 735 N N . GLY A 1 93 ? 1.394 -5.546 5.265 1.00 98.12 93 GLY A N 1
ATOM 736 C CA . GLY A 1 93 ? 1.333 -4.565 4.180 1.00 98.12 93 GLY A CA 1
ATOM 737 C C . GLY A 1 93 ? 2.710 -4.245 3.592 1.00 98.12 93 GLY A C 1
ATOM 738 O O . GLY A 1 93 ? 2.855 -4.178 2.373 1.00 98.12 93 GLY A O 1
ATOM 739 N N . LEU A 1 94 ? 3.734 -4.100 4.440 1.00 98.19 94 LEU A N 1
ATOM 740 C CA . LEU A 1 94 ? 5.102 -3.848 3.987 1.00 98.19 94 LEU A CA 1
ATOM 741 C C . LEU A 1 94 ? 5.652 -5.049 3.208 1.00 98.19 94 LEU A C 1
ATOM 743 O O . LEU A 1 94 ? 6.214 -4.880 2.126 1.00 98.19 94 LEU A O 1
ATOM 747 N N . ALA A 1 95 ? 5.438 -6.263 3.719 1.00 98.38 95 ALA A N 1
ATOM 748 C CA . ALA A 1 95 ? 5.831 -7.493 3.039 1.00 98.38 95 ALA A CA 1
ATOM 749 C C . ALA A 1 95 ? 5.121 -7.654 1.685 1.00 98.38 95 ALA A C 1
ATOM 751 O O . ALA A 1 95 ? 5.748 -8.077 0.716 1.00 98.38 95 ALA A O 1
ATOM 752 N N . LEU A 1 96 ? 3.846 -7.263 1.582 1.00 98.06 96 LEU A N 1
ATOM 753 C CA . LEU A 1 96 ? 3.106 -7.268 0.318 1.00 98.06 96 LEU A CA 1
ATOM 754 C C . LEU A 1 96 ? 3.678 -6.255 -0.682 1.00 98.06 96 LEU A C 1
ATOM 756 O O . LEU A 1 96 ? 3.804 -6.592 -1.855 1.00 98.06 96 LEU A O 1
ATOM 760 N N . ALA A 1 97 ? 4.092 -5.062 -0.239 1.00 98.06 97 ALA A N 1
ATOM 761 C CA . ALA A 1 97 ? 4.767 -4.092 -1.109 1.00 98.06 97 ALA A CA 1
ATOM 762 C C . ALA A 1 97 ? 6.044 -4.679 -1.727 1.00 98.06 97 ALA A C 1
ATOM 764 O O . ALA A 1 97 ? 6.263 -4.582 -2.935 1.00 98.06 97 ALA A O 1
ATOM 765 N N . VAL A 1 98 ? 6.866 -5.321 -0.890 1.00 98.12 98 VAL A N 1
ATOM 766 C CA . VAL A 1 98 ? 8.094 -5.999 -1.326 1.00 98.12 98 VAL A CA 1
ATOM 767 C C . VAL A 1 98 ? 7.764 -7.173 -2.248 1.00 98.12 98 VAL A C 1
ATOM 769 O O . VAL A 1 98 ? 8.391 -7.316 -3.291 1.00 98.12 98 VAL A O 1
ATOM 772 N N . GLY A 1 99 ? 6.759 -7.984 -1.914 1.00 98.25 99 GLY A N 1
ATOM 773 C CA . GLY A 1 99 ? 6.343 -9.128 -2.726 1.00 98.25 99 GLY A CA 1
ATOM 774 C C . GLY A 1 99 ? 5.872 -8.730 -4.126 1.00 98.25 99 GLY A C 1
ATOM 775 O O . GLY A 1 99 ? 6.280 -9.349 -5.106 1.00 98.25 99 GLY A O 1
ATOM 776 N N . VAL A 1 100 ? 5.073 -7.665 -4.241 1.00 97.69 100 VAL A N 1
ATOM 777 C CA . VAL A 1 100 ? 4.612 -7.143 -5.539 1.00 97.69 100 VAL A CA 1
ATOM 778 C C . VAL A 1 100 ? 5.773 -6.545 -6.339 1.00 97.69 100 VAL A C 1
ATOM 780 O O . VAL A 1 100 ? 5.851 -6.762 -7.549 1.00 97.69 100 VAL A O 1
ATOM 783 N N . LEU A 1 101 ? 6.715 -5.859 -5.680 1.00 97.31 101 LEU A N 1
ATOM 784 C CA . LEU A 1 101 ? 7.940 -5.398 -6.333 1.00 97.31 101 LEU A CA 1
ATOM 785 C C . LEU A 1 101 ? 8.745 -6.575 -6.891 1.00 97.31 101 LEU A C 1
ATOM 787 O O . LEU A 1 101 ? 9.089 -6.570 -8.066 1.00 97.31 101 LEU A O 1
ATOM 791 N N . VAL A 1 102 ? 9.007 -7.597 -6.076 1.00 97.88 102 VAL A N 1
ATOM 792 C CA . VAL A 1 102 ? 9.741 -8.797 -6.503 1.00 97.88 102 VAL A CA 1
ATOM 793 C C . VAL A 1 102 ? 9.029 -9.486 -7.669 1.00 97.88 102 VAL A C 1
ATOM 795 O O . VAL A 1 102 ? 9.693 -9.890 -8.618 1.00 97.88 102 VAL A O 1
ATOM 798 N N . ALA A 1 103 ? 7.695 -9.563 -7.653 1.00 97.81 103 ALA A N 1
ATOM 799 C CA . ALA A 1 103 ? 6.926 -10.101 -8.773 1.00 97.81 103 ALA A CA 1
ATOM 800 C C . ALA A 1 103 ? 7.161 -9.308 -10.071 1.00 97.81 103 ALA A C 1
ATOM 802 O O . ALA A 1 103 ? 7.415 -9.920 -11.106 1.00 97.81 103 ALA A O 1
ATOM 803 N N . LEU A 1 104 ? 7.157 -7.968 -10.015 1.00 96.12 104 LEU A N 1
ATOM 804 C CA . LEU A 1 104 ? 7.503 -7.125 -11.167 1.00 96.12 104 LEU A CA 1
ATOM 805 C C . LEU A 1 104 ? 8.917 -7.444 -11.679 1.00 96.12 104 LEU A C 1
ATOM 807 O O . LEU A 1 104 ? 9.107 -7.623 -12.879 1.00 96.12 104 LEU A O 1
ATOM 811 N N . LEU A 1 105 ? 9.896 -7.556 -10.778 1.00 95.31 105 LEU A N 1
ATOM 812 C CA . LEU A 1 105 ? 11.289 -7.804 -11.163 1.00 95.31 105 LEU A CA 1
ATOM 813 C C . LEU A 1 105 ? 11.507 -9.200 -11.747 1.00 95.31 105 LEU A C 1
ATOM 815 O O . LEU A 1 105 ? 12.348 -9.364 -12.619 1.00 95.31 105 LEU A O 1
ATOM 819 N N . ILE A 1 106 ? 10.751 -10.204 -11.301 1.00 97.06 106 ILE A N 1
ATOM 820 C CA . ILE A 1 106 ? 10.800 -11.550 -11.883 1.00 97.06 106 ILE A CA 1
ATOM 821 C C . ILE A 1 106 ? 10.207 -11.546 -13.296 1.00 97.06 106 ILE A C 1
ATOM 823 O O . ILE A 1 106 ? 10.779 -12.167 -14.192 1.00 97.06 106 ILE A O 1
ATOM 827 N N . LEU A 1 107 ? 9.085 -10.844 -13.498 1.00 96.19 107 LEU A N 1
ATOM 828 C CA . LEU A 1 107 ? 8.420 -10.744 -14.802 1.00 96.19 107 LEU A CA 1
ATOM 829 C C . LEU A 1 107 ? 9.280 -10.005 -15.837 1.00 96.19 107 LEU A C 1
ATOM 831 O O . LEU A 1 107 ? 9.270 -10.381 -17.003 1.00 96.19 107 LEU A O 1
ATOM 835 N N . PHE A 1 108 ? 10.060 -9.014 -15.402 1.00 95.25 108 PHE A N 1
ATOM 836 C CA . PHE A 1 108 ? 10.960 -8.223 -16.249 1.00 95.25 108 PHE A CA 1
ATOM 837 C C . PHE A 1 108 ? 12.436 -8.446 -15.895 1.00 95.25 108 PHE A C 1
ATOM 839 O O . PHE A 1 108 ? 13.236 -7.518 -15.919 1.00 95.25 108 PHE A O 1
ATOM 846 N N . ARG A 1 109 ? 12.820 -9.681 -15.549 1.00 94.44 109 ARG A N 1
ATOM 847 C CA . ARG A 1 109 ? 14.189 -10.000 -15.087 1.00 94.44 109 ARG A CA 1
ATOM 848 C C . ARG A 1 109 ? 15.279 -9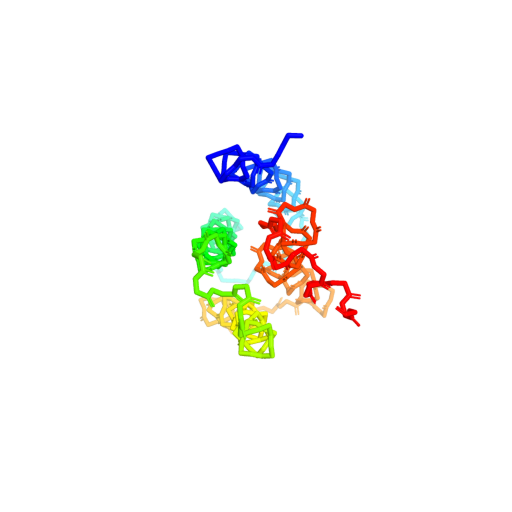.789 -16.141 1.00 94.44 109 ARG A C 1
ATOM 850 O O . ARG A 1 109 ? 16.452 -9.714 -15.798 1.00 94.44 109 ARG A O 1
ATOM 857 N N . GLU A 1 110 ? 14.890 -9.787 -17.412 1.00 93.75 110 GLU A N 1
ATOM 858 C CA . GLU A 1 110 ? 15.782 -9.570 -18.558 1.00 93.75 110 GLU A CA 1
ATOM 859 C C . GLU A 1 110 ? 15.936 -8.074 -18.870 1.00 93.75 110 GLU A C 1
ATOM 861 O O . GLU A 1 110 ? 16.758 -7.693 -19.698 1.00 93.75 110 GLU A O 1
ATOM 866 N N . GLU A 1 111 ? 15.184 -7.225 -18.165 1.00 92.25 111 GLU A N 1
ATOM 867 C CA . GLU A 1 111 ? 15.201 -5.778 -18.311 1.00 92.25 111 GLU A CA 1
ATOM 868 C C . GLU A 1 111 ? 16.063 -5.113 -17.243 1.00 92.25 111 GLU A C 1
ATOM 870 O O . GLU A 1 111 ? 16.169 -5.566 -16.102 1.00 92.25 111 GLU A O 1
ATOM 875 N N . SER A 1 112 ? 16.670 -3.987 -17.611 1.00 90.38 112 SER A N 1
ATOM 876 C CA . SER A 1 112 ? 17.484 -3.188 -16.699 1.00 90.38 112 SER A CA 1
ATOM 877 C C . SER A 1 112 ? 16.759 -1.904 -16.325 1.00 90.38 112 SER A C 1
ATOM 879 O O . SER A 1 112 ? 16.579 -1.016 -17.153 1.00 90.38 112 SER A O 1
ATOM 881 N N . PHE A 1 113 ? 16.390 -1.778 -15.052 1.00 92.44 113 PHE A N 1
ATOM 882 C CA . PHE A 1 113 ? 15.825 -0.544 -14.508 1.00 92.44 113 PHE A CA 1
ATOM 883 C C . PHE A 1 113 ? 16.889 0.292 -13.793 1.00 92.44 113 PHE A C 1
ATOM 885 O O . PHE A 1 113 ? 17.848 -0.222 -13.215 1.00 92.44 113 PHE A O 1
ATOM 892 N N . THR A 1 114 ? 16.707 1.608 -13.795 1.00 94.44 114 THR A N 1
ATOM 893 C CA . THR A 1 114 ? 17.529 2.529 -13.002 1.00 94.44 114 THR A CA 1
ATOM 894 C C . THR A 1 114 ? 17.155 2.460 -11.520 1.00 94.44 114 THR A C 1
ATOM 896 O O . THR A 1 114 ? 16.023 2.132 -11.161 1.00 94.44 114 THR A O 1
ATOM 899 N N . VAL A 1 115 ? 18.072 2.860 -10.631 1.00 93.94 115 VAL A N 1
ATOM 900 C CA . VAL A 1 115 ? 17.797 2.978 -9.181 1.00 93.94 115 VAL A CA 1
ATOM 901 C C . VAL A 1 115 ? 16.566 3.852 -8.906 1.00 93.94 115 VAL A C 1
ATOM 903 O O . VAL A 1 115 ? 15.750 3.518 -8.048 1.00 93.94 115 VAL A O 1
ATOM 906 N N . GLY A 1 116 ? 16.392 4.934 -9.673 1.00 94.31 116 GLY A N 1
ATOM 907 C CA . GLY A 1 116 ? 15.224 5.810 -9.568 1.00 94.31 116 GLY A CA 1
ATOM 908 C C . GLY A 1 116 ? 13.908 5.098 -9.891 1.00 94.31 116 GLY A C 1
ATOM 909 O O . GLY A 1 116 ? 12.922 5.291 -9.185 1.00 94.31 116 GLY A O 1
ATOM 910 N N . GLN A 1 117 ? 13.897 4.222 -10.898 1.00 93.56 117 GLN A N 1
ATOM 911 C CA . GLN A 1 117 ? 12.721 3.419 -11.249 1.00 93.56 117 GLN A CA 1
ATOM 912 C C . GLN A 1 117 ? 12.403 2.377 -10.171 1.00 93.56 117 GLN A C 1
ATOM 914 O O . GLN A 1 117 ? 11.246 2.272 -9.772 1.00 93.56 117 GLN A O 1
ATOM 919 N N . TYR A 1 118 ? 13.405 1.685 -9.614 1.00 93.88 118 TYR A N 1
ATOM 920 C CA . TYR A 1 118 ? 13.183 0.770 -8.484 1.00 93.88 118 TYR A CA 1
ATOM 921 C C . TYR A 1 118 ? 12.567 1.484 -7.275 1.00 93.88 118 TYR A C 1
ATOM 923 O O . TYR A 1 118 ? 11.592 0.998 -6.694 1.00 93.88 118 TYR A O 1
ATOM 931 N N . ALA A 1 119 ? 13.102 2.656 -6.919 1.00 95.88 119 ALA A N 1
ATOM 932 C CA . ALA A 1 119 ? 12.571 3.472 -5.832 1.00 95.88 119 ALA A CA 1
ATOM 933 C C . ALA A 1 119 ? 11.133 3.931 -6.118 1.00 95.88 119 ALA A C 1
ATOM 935 O O . ALA A 1 119 ? 10.286 3.895 -5.223 1.00 95.88 119 ALA A O 1
ATOM 936 N N . LEU A 1 120 ? 10.836 4.302 -7.367 1.00 95.12 120 LEU A N 1
ATOM 937 C CA . LEU A 1 120 ? 9.494 4.681 -7.797 1.00 95.12 120 LEU A CA 1
ATOM 938 C C . LEU A 1 120 ? 8.512 3.508 -7.676 1.00 95.12 120 LEU A C 1
ATOM 940 O O . LEU A 1 120 ? 7.448 3.670 -7.082 1.00 95.12 120 LEU A O 1
ATOM 944 N N . PHE A 1 121 ? 8.867 2.321 -8.179 1.00 95.50 121 PHE A N 1
ATOM 945 C CA . PHE A 1 121 ? 8.025 1.125 -8.074 1.00 95.50 121 PHE A CA 1
ATOM 946 C C . PHE A 1 121 ? 7.734 0.785 -6.613 1.00 95.50 121 PHE A C 1
ATOM 948 O O . PHE A 1 121 ? 6.573 0.635 -6.230 1.00 95.50 121 PHE A O 1
ATOM 955 N N . PHE A 1 122 ? 8.775 0.743 -5.777 1.00 96.94 122 PHE A N 1
ATOM 956 C CA . PHE A 1 122 ? 8.622 0.477 -4.351 1.00 96.94 122 PHE A CA 1
ATOM 957 C C . PHE A 1 122 ? 7.757 1.532 -3.654 1.00 96.94 122 PHE A C 1
ATOM 959 O O . PHE A 1 122 ? 6.893 1.182 -2.848 1.00 96.94 122 PHE A O 1
ATOM 966 N N . GLY A 1 123 ? 7.956 2.812 -3.977 1.00 97.31 123 GLY A N 1
ATOM 967 C CA . GLY A 1 123 ? 7.168 3.917 -3.439 1.00 97.31 123 GLY A CA 1
ATOM 968 C C . GLY A 1 123 ? 5.687 3.783 -3.785 1.00 97.31 123 GLY A C 1
ATOM 969 O O . GLY A 1 123 ? 4.836 3.924 -2.909 1.00 97.31 123 GLY A O 1
ATOM 970 N N . VAL A 1 124 ? 5.368 3.423 -5.029 1.00 96.62 124 VAL A N 1
ATOM 971 C CA . VAL A 1 124 ? 3.980 3.236 -5.474 1.00 96.62 124 VAL A CA 1
ATOM 972 C C . VAL A 1 124 ? 3.342 2.016 -4.822 1.00 96.62 124 VAL A C 1
ATOM 974 O O . VAL A 1 124 ? 2.222 2.119 -4.321 1.00 96.62 124 VAL A O 1
ATOM 977 N N . PHE A 1 125 ? 4.029 0.874 -4.766 1.00 97.69 125 PHE A N 1
ATOM 978 C CA . PHE A 1 125 ? 3.483 -0.310 -4.095 1.00 97.69 125 PHE A CA 1
ATOM 979 C C . PHE A 1 125 ? 3.322 -0.084 -2.589 1.00 97.69 125 PHE A C 1
ATOM 981 O O . PHE A 1 125 ? 2.306 -0.478 -2.017 1.00 97.69 125 PHE A O 1
ATOM 988 N N . SER A 1 126 ? 4.258 0.628 -1.957 1.00 98.12 126 SER A N 1
ATOM 989 C CA . SER A 1 126 ? 4.150 1.065 -0.560 1.00 98.12 126 SER A CA 1
ATOM 990 C C . SER A 1 126 ? 2.931 1.953 -0.338 1.00 98.12 126 SER A C 1
ATOM 992 O O . SER A 1 126 ? 2.166 1.730 0.604 1.00 98.12 126 SER A O 1
ATOM 994 N N . LEU A 1 127 ? 2.716 2.915 -1.242 1.00 97.88 127 LEU A N 1
ATOM 995 C CA . LEU A 1 127 ? 1.599 3.853 -1.202 1.00 97.88 127 LEU A CA 1
ATOM 996 C C . LEU A 1 127 ? 0.242 3.148 -1.244 1.00 97.88 127 LEU A C 1
ATOM 998 O O . LEU A 1 127 ? -0.678 3.645 -0.614 1.00 97.88 127 LEU A O 1
ATOM 1002 N N . HIS A 1 128 ? 0.133 1.997 -1.915 1.00 98.06 128 HIS A N 1
ATOM 1003 C CA . HIS A 1 128 ? -1.106 1.213 -2.035 1.00 98.06 128 HIS A CA 1
ATOM 1004 C C . HIS A 1 128 ? -1.280 0.121 -0.978 1.00 98.06 128 HIS A C 1
ATOM 1006 O O . HIS A 1 128 ? -2.355 -0.463 -0.891 1.00 98.06 128 HIS A O 1
ATOM 1012 N N . THR A 1 129 ? -0.253 -0.171 -0.182 1.00 98.19 129 THR A N 1
ATOM 1013 C CA . THR A 1 129 ? -0.268 -1.271 0.792 1.00 98.19 129 THR A CA 1
ATOM 1014 C C . THR A 1 129 ? -0.183 -0.729 2.214 1.00 98.19 129 THR A C 1
ATOM 1016 O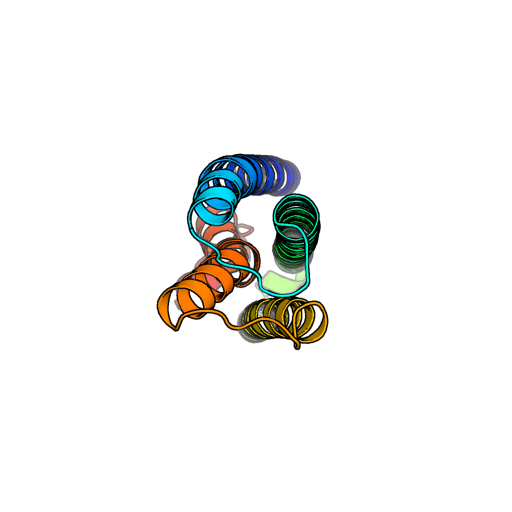 O . THR A 1 129 ? -1.197 -0.322 2.778 1.00 98.19 129 THR A O 1
ATOM 1019 N N . TRP A 1 130 ? 1.007 -0.694 2.812 1.00 98.00 130 TRP A N 1
ATOM 1020 C CA . TRP A 1 130 ? 1.184 -0.334 4.216 1.00 98.00 130 TRP A CA 1
ATOM 1021 C C . TRP A 1 130 ? 0.956 1.152 4.492 1.00 98.00 130 TRP A C 1
ATOM 1023 O O . TRP A 1 130 ? 0.363 1.472 5.519 1.00 98.00 130 TRP A O 1
ATOM 1033 N N . LEU A 1 131 ? 1.354 2.059 3.588 1.00 97.62 131 LEU A N 1
ATOM 1034 C CA . LEU A 1 131 ? 1.065 3.489 3.754 1.00 97.62 131 LEU A CA 1
ATOM 1035 C C . LEU A 1 131 ? -0.432 3.746 3.622 1.00 97.62 131 LEU A C 1
ATOM 1037 O O . LEU A 1 131 ? -1.006 4.442 4.457 1.00 97.62 131 LEU A O 1
ATOM 1041 N N . PHE A 1 132 ? -1.079 3.142 2.620 1.00 97.62 132 PHE A N 1
ATOM 1042 C CA . PHE A 1 132 ? -2.528 3.233 2.465 1.00 97.62 132 PHE A CA 1
ATOM 1043 C C . PHE A 1 132 ? -3.255 2.730 3.711 1.00 97.62 132 PHE A C 1
ATOM 1045 O O . PHE A 1 132 ? -4.128 3.418 4.243 1.00 97.62 132 PHE A O 1
ATOM 1052 N N . PHE A 1 133 ? -2.872 1.547 4.198 1.00 97.31 133 PHE A N 1
ATOM 1053 C CA . PHE A 1 133 ? -3.397 0.965 5.427 1.00 97.31 133 PHE A CA 1
ATOM 1054 C C . PHE A 1 133 ? -3.197 1.911 6.615 1.00 97.31 133 PHE A C 1
ATOM 1056 O O . PHE A 1 133 ? -4.147 2.217 7.336 1.00 97.31 133 PHE A O 1
ATOM 1063 N N . TRP A 1 134 ? -1.984 2.426 6.799 1.00 96.44 134 TRP A N 1
ATOM 1064 C CA . TRP A 1 134 ? -1.654 3.337 7.887 1.00 96.44 134 TRP A CA 1
ATOM 1065 C C . TRP A 1 134 ? -2.524 4.599 7.862 1.00 96.44 134 TRP A C 1
ATOM 1067 O O . TRP A 1 134 ? -3.206 4.890 8.842 1.00 96.44 134 TRP A O 1
ATOM 1077 N N . ILE A 1 135 ? -2.600 5.284 6.718 1.00 95.25 135 ILE A N 1
ATOM 1078 C CA . ILE A 1 135 ? -3.416 6.496 6.538 1.00 95.25 135 ILE A CA 1
ATOM 1079 C C . ILE A 1 135 ? -4.901 6.191 6.780 1.00 95.25 135 ILE A C 1
ATOM 1081 O O . ILE A 1 135 ? -5.585 6.894 7.529 1.00 95.25 135 ILE A O 1
ATOM 1085 N N . SER A 1 136 ? -5.405 5.112 6.182 1.00 95.00 136 SER A N 1
ATOM 1086 C CA . SER A 1 136 ? -6.816 4.726 6.268 1.00 95.00 136 SER A CA 1
ATOM 1087 C C . SER A 1 136 ? -7.218 4.350 7.692 1.00 95.00 136 SER A C 1
ATOM 1089 O O . SER A 1 136 ? -8.317 4.679 8.148 1.00 95.00 136 SER A O 1
ATOM 1091 N N . THR A 1 137 ? -6.342 3.669 8.427 1.00 92.88 137 THR A N 1
ATOM 1092 C CA . THR A 1 137 ? -6.596 3.329 9.828 1.00 92.88 137 THR A CA 1
ATOM 1093 C C . THR A 1 137 ? -6.429 4.543 10.740 1.00 92.88 137 THR A C 1
ATOM 1095 O O . THR A 1 137 ? -7.253 4.729 11.631 1.00 92.88 137 THR A O 1
ATOM 1098 N N . LEU A 1 138 ? -5.485 5.446 10.489 1.00 92.12 138 LEU A N 1
ATOM 1099 C CA . LEU A 1 138 ? -5.339 6.687 11.255 1.00 92.12 138 LEU A CA 1
ATOM 1100 C C . LEU A 1 138 ? -6.592 7.578 11.172 1.00 92.12 138 LEU A C 1
ATOM 1102 O O . LEU A 1 138 ? -7.083 8.074 12.192 1.00 92.12 138 LEU A O 1
ATOM 1106 N N . LEU A 1 139 ? -7.162 7.727 9.974 1.00 90.69 139 LEU A N 1
ATOM 1107 C CA . LEU A 1 139 ? -8.313 8.603 9.733 1.00 90.69 139 LEU A CA 1
ATOM 1108 C C . LEU A 1 139 ? -9.661 7.959 10.089 1.00 90.69 139 LEU A C 1
ATOM 1110 O O . LEU A 1 139 ? -10.549 8.638 10.618 1.00 90.69 139 LEU A O 1
ATOM 1114 N N . MET A 1 140 ? -9.817 6.662 9.811 1.00 91.38 140 MET A N 1
ATOM 1115 C CA . MET A 1 140 ? -11.118 5.980 9.826 1.00 91.38 140 MET A CA 1
ATOM 1116 C C . MET A 1 140 ? -11.174 4.789 10.787 1.00 91.38 140 MET A C 1
ATOM 1118 O O . MET A 1 140 ? -12.083 3.966 10.689 1.00 91.38 140 MET A O 1
ATOM 1122 N N . SER A 1 141 ? -10.242 4.661 11.739 1.00 88.00 141 SER A N 1
ATOM 1123 C CA . SER A 1 141 ? -10.350 3.593 12.742 1.00 88.00 141 SER A CA 1
ATOM 1124 C C . SER A 1 141 ? -11.672 3.656 13.517 1.00 88.00 141 SER A C 1
ATOM 1126 O O . SER A 1 141 ? -12.151 4.755 13.844 1.00 88.00 141 SER A O 1
ATOM 1128 N N . PRO A 1 142 ? -12.258 2.487 13.849 1.00 87.62 142 PRO A N 1
ATOM 1129 C CA . PRO A 1 142 ? -13.392 2.396 14.757 1.00 87.62 142 PRO A CA 1
ATOM 1130 C C . PRO A 1 142 ? -13.093 3.096 16.085 1.00 87.62 142 PRO A C 1
ATOM 1132 O O . PRO A 1 142 ? -11.960 3.088 16.558 1.00 87.62 142 PRO A O 1
ATOM 1135 N N . ARG A 1 143 ? -14.121 3.689 16.703 1.00 85.50 143 ARG A N 1
ATOM 1136 C CA . ARG A 1 143 ? -13.984 4.466 17.952 1.00 85.50 143 ARG A CA 1
ATOM 1137 C C . ARG A 1 143 ? -13.326 3.676 19.084 1.00 85.50 143 ARG A C 1
ATOM 1139 O O . ARG A 1 143 ? -12.551 4.230 19.847 1.00 85.50 143 ARG A O 1
ATOM 1146 N N . THR A 1 144 ? -13.625 2.387 19.144 1.00 84.94 144 THR A N 1
ATOM 1147 C CA . THR A 1 144 ? -13.114 1.400 20.102 1.00 84.94 144 THR A CA 1
ATOM 1148 C C . THR A 1 144 ? -11.595 1.239 20.078 1.00 84.94 144 THR A C 1
ATOM 1150 O O . THR A 1 144 ? -11.008 0.943 21.107 1.00 84.94 144 THR A O 1
ATOM 1153 N N . VAL A 1 145 ? -10.961 1.442 18.922 1.00 86.62 145 VAL A N 1
ATOM 1154 C CA . VAL A 1 145 ? -9.515 1.255 18.703 1.00 86.62 145 VAL A CA 1
ATOM 1155 C C . VAL A 1 145 ? -8.873 2.492 18.082 1.00 86.62 145 VAL A C 1
ATOM 1157 O O . VAL A 1 145 ? -7.821 2.421 17.449 1.00 86.62 145 VAL A O 1
ATOM 1160 N N . GLN A 1 146 ? -9.524 3.647 18.224 1.00 86.25 146 GLN A N 1
ATOM 1161 C CA . GLN A 1 146 ? -9.128 4.862 17.528 1.00 86.25 146 GLN A CA 1
ATOM 1162 C C . GLN A 1 146 ? -7.726 5.332 17.918 1.00 86.25 146 GLN A C 1
ATOM 1164 O O . GLN A 1 146 ? -7.088 5.963 17.087 1.00 86.25 146 GLN A O 1
ATOM 1169 N N . THR A 1 147 ? -7.254 5.058 19.135 1.00 86.00 147 THR A N 1
ATOM 1170 C CA . THR A 1 147 ? -5.947 5.525 19.624 1.00 86.00 147 THR A CA 1
ATOM 1171 C C . THR A 1 147 ? -4.776 4.688 19.111 1.00 86.00 147 THR A C 1
ATOM 1173 O O . THR A 1 147 ? -3.662 5.195 19.017 1.00 86.00 147 THR A O 1
ATOM 1176 N N . ILE A 1 148 ? -5.032 3.449 18.680 1.00 88.31 148 ILE A N 1
ATOM 1177 C CA . ILE A 1 148 ? -3.989 2.481 18.321 1.00 88.31 148 ILE A CA 1
ATOM 1178 C C . ILE A 1 148 ? -3.104 2.966 17.162 1.00 88.31 148 ILE A C 1
ATOM 1180 O O . ILE A 1 148 ? -1.885 2.976 17.329 1.00 88.31 148 ILE A O 1
ATOM 1184 N N . PRO A 1 149 ? -3.648 3.458 16.030 1.00 82.12 149 PRO A N 1
ATOM 1185 C CA . PRO A 1 149 ? -2.811 3.981 14.947 1.00 82.12 149 PRO A CA 1
ATOM 1186 C C . PRO A 1 149 ? -1.999 5.232 15.325 1.00 82.12 149 PRO A C 1
ATOM 1188 O O . PRO A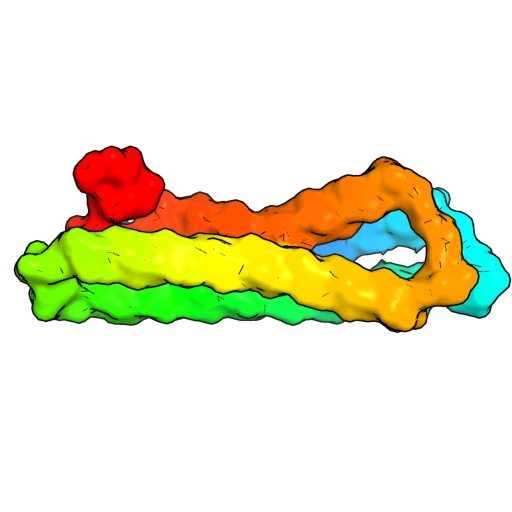 1 149 ? -1.079 5.598 14.600 1.00 82.12 149 PRO A O 1
ATOM 1191 N N . TRP A 1 150 ? -2.350 5.908 16.425 1.00 79.31 150 TRP A N 1
ATOM 1192 C CA . TRP A 1 150 ? -1.691 7.133 16.894 1.00 79.31 150 TRP A CA 1
ATOM 1193 C C . TRP A 1 150 ? -0.577 6.859 17.913 1.00 79.31 150 TRP A C 1
ATOM 1195 O O . TRP A 1 150 ? 0.112 7.800 18.307 1.00 79.31 150 TRP A O 1
ATOM 1205 N N . GLY A 1 151 ? -0.398 5.603 18.345 1.00 66.69 151 GLY A N 1
ATOM 1206 C CA . GLY A 1 151 ? 0.648 5.207 19.291 1.00 66.69 151 GLY A CA 1
ATOM 1207 C C . GLY A 1 151 ? 0.431 5.692 20.729 1.00 66.69 151 GLY A C 1
ATOM 1208 O O . GLY A 1 151 ? 1.415 5.934 21.425 1.00 66.69 151 GLY A O 1
ATOM 1209 N N . ARG A 1 152 ? -0.826 5.880 21.159 1.00 57.59 152 ARG A N 1
ATOM 1210 C CA . ARG A 1 152 ? -1.188 6.289 22.528 1.00 57.59 152 ARG A CA 1
ATOM 1211 C C . ARG A 1 152 ? -2.058 5.258 23.229 1.00 57.59 152 ARG A C 1
ATOM 1213 O O . ARG A 1 152 ? -3.044 4.802 22.600 1.00 57.59 152 ARG A O 1
#

Radius of gyration: 17.39 Å; Cα contacts (8 Å, |Δi|>4): 160; chains: 1; bounding box: 38×22×52 Å

Solvent-accessible surface area (backbone atoms only — not comparable to full-atom values): 8081 Å² total; per-residue (Å²): 140,84,51,74,73,58,39,54,52,53,48,51,52,52,50,50,52,52,46,52,52,46,50,52,55,50,34,54,50,46,58,75,68,62,71,63,83,82,62,57,57,68,61,50,40,52,51,49,42,52,52,50,51,52,32,33,53,53,14,49,51,52,38,50,50,48,43,57,56,32,62,38,78,73,39,58,83,36,53,71,59,50,41,53,51,50,52,51,51,42,53,50,22,48,51,49,20,53,50,54,46,51,51,52,47,64,77,44,61,89,45,73,76,53,73,70,52,54,52,49,52,44,51,53,28,30,50,28,9,26,51,37,27,50,54,48,39,56,75,49,40,29,80,64,45,43,44,51,72,72,77,100

pLDDT: mean 91.54, std 8.1, range [45.72, 98.38]

Secondary structure (DSSP, 8-state):
---HHHHHHHHHHHHHHHHHHIIIIIHHHHHHH---SSS-HHHHHHHHHHHHHHHHHHHHHHHHHHHHHHTSGGGGG-HHHHHHHHHHHHHHHHHHHHHHHHHHHHHTTTS---HHHHHHHHHHHHHHTHHHHHHHHHHH--GGGTTGGGT-

Sequence (152 aa):
MRSAPLNYLITFVLAGLLWVLTALILGGYLGNTVALTVAYVEDFVQTYRILVSVAAVLGLLLAFWWYYYGSRPTTVGELDRAGRFWTTLFIVGLALAVGVLVALLILFREESFTVGQYALFFGVFSLHTWLFFWISTLLMSPRTVQTIPWGR

Foldseek 3Di:
DFDLVVLLVVLVVVLVVLLVCCLPVVLVVQLVPFDWDPDDSVVLSVLLSVLLVVLQVQQSVLLNVLSVVQPDPVCLVVQVVNLVVLVVQLVVLLVSLVVSLVVSCVVRVVTDDDPVVSVVSSVSSSVNTNVSSLVSCQVRPDPSNNCSSVPD

Mean predicted aligned error: 4.17 Å